Protein AF-A0A496XJ52-F1 (afdb_monomer_lite)

pLDDT: mean 89.05, std 6.87, range [53.0, 95.19]

Radius of gyration: 14.05 Å; chains: 1; bounding box: 31×18×37 Å

Foldseek 3Di:
DVQVVVCVVVQQDDLLVVLVVVLVVLVVVLCVQCVVVDPVSPVVSVVCNVVNVVSNVVSVVVSVVVPSD

Structure (mmCIF, N/CA/C/O backbone):
data_AF-A0A496XJ52-F1
#
_e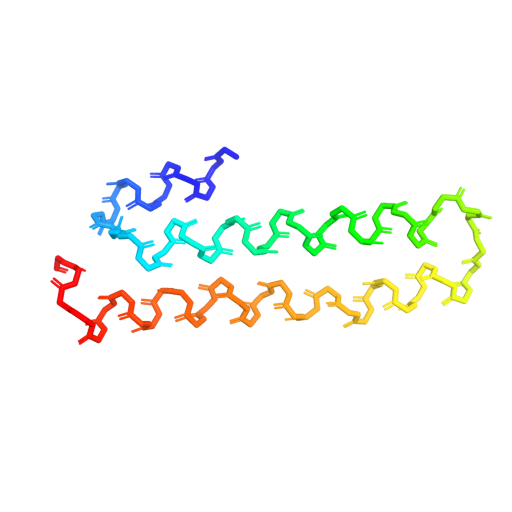ntry.id   AF-A0A496XJ52-F1
#
loop_
_atom_site.group_PDB
_atom_site.id
_atom_site.type_symbol
_atom_site.label_atom_id
_atom_site.label_alt_id
_atom_site.label_comp_id
_atom_site.label_asym_id
_atom_site.label_entity_id
_atom_site.label_seq_id
_atom_site.pdbx_PDB_ins_code
_atom_site.Cartn_x
_atom_site.Cartn_y
_atom_site.Cartn_z
_atom_site.occupancy
_atom_site.B_iso_or_equiv
_atom_site.auth_seq_id
_atom_site.auth_comp_id
_atom_site.auth_asym_id
_atom_site.auth_atom_id
_atom_site.pdbx_PDB_model_num
ATOM 1 N N . VAL A 1 1 ? -6.273 7.623 -6.677 1.00 79.19 1 VAL A N 1
ATOM 2 C CA . VAL A 1 1 ? -5.962 8.350 -7.934 1.00 79.19 1 VAL A CA 1
ATOM 3 C C . VAL A 1 1 ? -4.498 8.764 -7.999 1.00 79.19 1 VAL A C 1
ATOM 5 O O . VAL A 1 1 ? -3.842 8.369 -8.947 1.00 79.19 1 VAL A O 1
ATOM 8 N N . SER A 1 2 ? -3.942 9.454 -6.996 1.00 87.38 2 SER A N 1
ATOM 9 C CA . SER A 1 2 ? -2.534 9.900 -7.018 1.00 87.38 2 SER A CA 1
ATOM 10 C C . SER A 1 2 ? -1.519 8.770 -7.230 1.00 87.38 2 SER A C 1
ATOM 12 O O . SER A 1 2 ? -0.602 8.928 -8.020 1.00 87.38 2 SER A O 1
ATOM 14 N N . LEU A 1 3 ? -1.720 7.608 -6.595 1.00 86.06 3 LEU A N 1
ATOM 15 C CA . LEU A 1 3 ? -0.857 6.433 -6.793 1.00 86.06 3 LEU A CA 1
ATOM 16 C C . LEU A 1 3 ? -0.914 5.893 -8.229 1.00 86.06 3 LEU A C 1
ATOM 18 O O . LEU A 1 3 ? 0.105 5.545 -8.804 1.00 86.06 3 LEU A O 1
ATOM 22 N N . TYR A 1 4 ? -2.095 5.897 -8.844 1.00 87.00 4 TYR A N 1
ATOM 23 C CA . TYR A 1 4 ? -2.239 5.498 -10.243 1.00 87.00 4 TYR A CA 1
ATOM 24 C C . TYR A 1 4 ? -1.506 6.465 -11.186 1.00 87.00 4 TYR A C 1
ATOM 26 O O . TYR A 1 4 ? -0.786 6.032 -12.079 1.00 87.00 4 TYR A O 1
ATOM 34 N N . LEU A 1 5 ? -1.624 7.777 -10.944 1.00 88.94 5 LEU A N 1
ATOM 35 C CA . LEU A 1 5 ? -0.891 8.795 -11.705 1.00 88.94 5 LEU A CA 1
ATOM 36 C C . LEU A 1 5 ? 0.626 8.688 -11.505 1.00 88.94 5 LEU A C 1
ATOM 38 O O . LEU A 1 5 ? 1.370 8.866 -12.462 1.00 88.94 5 LEU A O 1
ATOM 42 N N . ALA A 1 6 ? 1.083 8.362 -10.292 1.00 88.12 6 ALA A N 1
ATOM 43 C CA . ALA A 1 6 ? 2.490 8.084 -10.026 1.00 88.12 6 ALA A CA 1
ATOM 44 C C . ALA A 1 6 ? 2.975 6.873 -10.838 1.00 88.12 6 ALA A C 1
ATOM 46 O O . ALA A 1 6 ? 3.990 6.978 -11.514 1.00 88.12 6 ALA A O 1
ATOM 47 N N . GLY A 1 7 ? 2.214 5.773 -10.859 1.00 86.19 7 GLY A N 1
ATOM 48 C CA . GLY A 1 7 ? 2.515 4.613 -11.704 1.00 86.19 7 GLY A CA 1
ATOM 49 C C . GLY A 1 7 ? 2.684 4.984 -13.177 1.00 86.19 7 GLY A C 1
ATOM 50 O O . GLY A 1 7 ? 3.674 4.611 -13.789 1.00 86.19 7 GLY A O 1
ATOM 51 N N . GLN A 1 8 ? 1.778 5.802 -13.721 1.00 86.00 8 GLN A N 1
ATOM 52 C CA . GLN A 1 8 ? 1.879 6.299 -15.099 1.00 86.00 8 GLN A CA 1
ATOM 53 C C . GLN A 1 8 ? 3.111 7.191 -15.324 1.00 86.00 8 GLN A C 1
ATOM 55 O O . GLN A 1 8 ? 3.789 7.046 -16.336 1.00 86.00 8 GLN A O 1
ATOM 60 N N . ALA A 1 9 ? 3.423 8.093 -14.387 1.00 87.88 9 ALA A N 1
ATOM 61 C CA . ALA A 1 9 ? 4.569 8.999 -14.493 1.00 87.88 9 ALA A CA 1
ATOM 62 C C . ALA A 1 9 ? 5.920 8.265 -14.464 1.00 87.88 9 ALA A C 1
ATOM 64 O O . ALA A 1 9 ? 6.869 8.699 -15.110 1.00 87.88 9 ALA A O 1
ATOM 65 N N . PHE A 1 10 ? 5.996 7.160 -13.726 1.00 85.50 10 PHE A N 1
ATOM 66 C CA . PHE A 1 10 ? 7.189 6.324 -13.613 1.00 85.50 10 PHE A CA 1
ATOM 67 C C . PHE A 1 10 ? 7.195 5.140 -14.598 1.00 85.50 10 PHE A C 1
ATOM 69 O O . PHE A 1 10 ? 8.120 4.341 -14.562 1.00 85.50 10 PHE A O 1
ATOM 76 N N . GLY A 1 11 ? 6.184 5.014 -15.467 1.00 83.56 11 GLY A N 1
ATOM 77 C CA . GLY A 1 11 ? 6.103 3.933 -16.454 1.00 83.56 11 GLY A CA 1
ATOM 78 C C . GLY A 1 11 ? 5.807 2.546 -15.873 1.00 83.56 11 GLY A C 1
ATOM 79 O O . GLY A 1 11 ? 6.012 1.557 -16.572 1.00 83.56 11 GLY A O 1
ATOM 80 N N . LEU A 1 12 ? 5.309 2.457 -14.632 1.00 84.31 12 LEU A N 1
ATOM 81 C CA . LEU A 1 12 ? 5.048 1.169 -13.995 1.00 84.31 12 LEU A CA 1
ATOM 82 C C . LEU A 1 12 ? 3.880 0.439 -14.667 1.00 84.31 12 LEU A C 1
ATOM 84 O O . LEU A 1 12 ? 2.800 0.994 -14.906 1.00 84.31 12 LEU A O 1
ATOM 88 N N . GLY A 1 13 ? 4.113 -0.838 -14.940 1.00 84.94 13 GLY A N 1
ATOM 89 C CA . GLY A 1 13 ? 3.273 -1.702 -15.743 1.00 84.94 13 GLY A CA 1
ATOM 90 C C . GLY A 1 13 ? 2.192 -2.449 -14.965 1.00 84.94 13 GLY A C 1
ATOM 91 O O . GLY A 1 13 ? 1.528 -1.954 -14.044 1.00 84.94 13 GLY A O 1
ATOM 92 N N . LEU A 1 14 ? 1.929 -3.671 -15.428 1.00 85.44 14 LEU A N 1
ATOM 93 C CA . LEU A 1 14 ? 0.812 -4.483 -14.956 1.00 85.44 14 LEU A CA 1
ATOM 94 C C . LEU A 1 14 ? 0.995 -4.907 -13.490 1.00 85.44 14 LEU A C 1
ATOM 96 O O . LEU A 1 14 ? 0.016 -4.935 -12.743 1.00 85.44 14 LEU A O 1
ATOM 100 N N . TYR A 1 15 ? 2.230 -5.176 -13.048 1.00 88.50 15 TYR A N 1
ATOM 101 C CA . TYR A 1 15 ? 2.505 -5.623 -11.680 1.00 88.50 15 TYR A CA 1
ATOM 102 C C . TYR A 1 15 ? 2.180 -4.529 -10.664 1.00 88.50 15 TYR A C 1
ATOM 104 O O . TYR A 1 15 ? 1.478 -4.789 -9.681 1.00 88.50 15 TYR A O 1
ATOM 112 N N . TYR A 1 16 ? 2.549 -3.280 -10.944 1.00 91.00 16 TYR A N 1
ATOM 113 C CA . TYR A 1 16 ? 2.147 -2.162 -10.094 1.00 91.00 16 TYR A CA 1
ATOM 114 C C . TYR A 1 16 ? 0.627 -1.973 -10.053 1.00 91.00 16 TYR A C 1
ATOM 116 O O . TYR A 1 16 ? 0.043 -1.879 -8.971 1.00 91.00 16 TYR A O 1
ATOM 124 N N . ASN A 1 17 ? -0.046 -2.002 -11.206 1.00 90.00 17 ASN A N 1
ATOM 125 C CA . ASN A 1 17 ? -1.502 -1.849 -11.255 1.00 90.00 17 ASN A CA 1
ATOM 126 C C . ASN A 1 17 ? -2.237 -2.959 -10.484 1.00 90.00 17 ASN A C 1
ATOM 128 O O . ASN A 1 17 ? -3.196 -2.670 -9.766 1.00 90.00 17 ASN A O 1
ATOM 132 N N . THR A 1 18 ? -1.769 -4.212 -10.549 1.00 91.69 18 THR A N 1
ATOM 133 C CA . THR A 1 18 ? -2.348 -5.299 -9.738 1.00 91.69 18 THR A CA 1
ATOM 134 C C . THR A 1 18 ? -2.165 -5.061 -8.239 1.00 91.69 18 THR A C 1
ATOM 136 O O . THR A 1 18 ? -3.103 -5.275 -7.470 1.00 91.69 18 THR A O 1
ATOM 139 N N . SER A 1 19 ? -1.019 -4.524 -7.810 1.00 93.19 19 SER A N 1
ATOM 140 C CA . SER A 1 19 ? -0.794 -4.186 -6.400 1.00 93.19 19 SER A CA 1
ATOM 141 C C . SER A 1 19 ? -1.738 -3.087 -5.896 1.00 93.19 19 SER A C 1
ATOM 143 O O . SER A 1 19 ? -2.229 -3.172 -4.770 1.00 93.19 19 SER A O 1
ATOM 145 N N . LEU A 1 20 ? -2.091 -2.111 -6.744 1.00 92.88 20 LEU A N 1
ATOM 146 C CA . LEU A 1 20 ? -3.094 -1.093 -6.417 1.00 92.88 20 LEU A CA 1
ATOM 147 C C . LEU A 1 20 ? -4.492 -1.695 -6.223 1.00 92.88 20 LEU A C 1
ATOM 149 O O . LEU A 1 20 ? -5.215 -1.276 -5.318 1.00 92.88 20 LEU A O 1
ATOM 153 N N . VAL A 1 21 ? -4.870 -2.694 -7.027 1.00 94.38 21 VAL A N 1
ATOM 154 C CA . VAL A 1 21 ? -6.149 -3.412 -6.871 1.00 94.38 21 VAL A CA 1
ATOM 155 C C . VAL A 1 21 ? -6.178 -4.196 -5.556 1.00 94.38 21 VAL A C 1
ATOM 157 O O . VAL A 1 21 ? -7.171 -4.153 -4.822 1.00 94.38 21 VAL A O 1
ATOM 160 N N . VAL A 1 22 ? -5.078 -4.867 -5.207 1.00 94.56 22 VAL A N 1
ATOM 161 C CA . VAL A 1 22 ? -4.958 -5.584 -3.927 1.00 94.56 22 VAL A CA 1
ATOM 162 C C . VAL A 1 22 ? -5.016 -4.603 -2.750 1.00 94.56 22 VAL A C 1
ATOM 164 O O . VAL A 1 22 ? -5.757 -4.839 -1.795 1.00 94.56 22 VAL A O 1
ATOM 167 N N . ALA A 1 23 ? -4.324 -3.463 -2.837 1.00 94.69 23 ALA A N 1
ATOM 168 C CA . ALA A 1 23 ? -4.388 -2.397 -1.837 1.00 94.69 23 ALA A CA 1
ATOM 169 C C . ALA A 1 23 ? -5.814 -1.837 -1.667 1.00 94.69 23 ALA A C 1
ATOM 171 O O . ALA A 1 23 ? -6.273 -1.651 -0.540 1.00 94.69 23 ALA A O 1
ATOM 172 N N . ALA A 1 24 ? -6.553 -1.624 -2.760 1.00 94.06 24 ALA A N 1
ATOM 173 C CA . ALA A 1 24 ? -7.951 -1.192 -2.704 1.00 94.06 24 ALA A CA 1
ATOM 174 C C . ALA A 1 24 ? -8.855 -2.235 -2.021 1.00 94.06 24 ALA A C 1
ATOM 176 O O . ALA A 1 24 ? -9.710 -1.882 -1.208 1.00 94.06 24 ALA A O 1
ATOM 177 N N . THR A 1 25 ? -8.623 -3.522 -2.288 1.00 93.81 25 THR A N 1
ATOM 178 C CA . THR A 1 25 ? -9.353 -4.629 -1.647 1.00 93.81 25 THR A CA 1
ATOM 179 C C . THR A 1 25 ? -9.076 -4.685 -0.139 1.00 93.81 25 THR A C 1
ATOM 181 O O . THR A 1 25 ? -10.004 -4.837 0.657 1.00 93.81 25 THR A O 1
ATOM 184 N N . LEU A 1 26 ? -7.818 -4.482 0.272 1.00 92.94 26 LEU A N 1
ATOM 185 C CA . LEU A 1 26 ? -7.417 -4.364 1.681 1.00 92.94 26 LEU A CA 1
ATOM 186 C C . LEU A 1 26 ? -8.143 -3.216 2.388 1.00 92.94 26 LEU A C 1
ATOM 188 O O . LEU A 1 26 ? -8.669 -3.415 3.483 1.00 92.94 26 LEU A O 1
ATOM 192 N N . PHE A 1 27 ? -8.245 -2.049 1.751 1.00 92.69 27 PHE A N 1
ATOM 193 C CA . PHE A 1 27 ? -9.018 -0.937 2.303 1.00 92.69 27 PHE A CA 1
ATOM 194 C C . PHE A 1 27 ? -10.513 -1.248 2.407 1.00 92.69 27 PHE A C 1
ATOM 196 O O . PHE A 1 27 ? -11.147 -0.840 3.379 1.00 92.69 27 PHE A O 1
ATOM 203 N N . GLY A 1 28 ? -11.077 -2.015 1.470 1.00 93.56 28 GLY A N 1
ATOM 204 C CA . GLY A 1 28 ? -12.441 -2.537 1.588 1.00 93.56 28 GLY A CA 1
ATOM 205 C C . GLY A 1 28 ? -12.622 -3.402 2.840 1.00 93.56 28 GLY A C 1
ATOM 206 O O . GLY A 1 28 ? -13.589 -3.228 3.585 1.00 93.56 28 GLY A O 1
ATOM 207 N N . TYR A 1 29 ? -11.650 -4.270 3.133 1.00 91.88 29 TYR A N 1
ATOM 208 C CA . TYR A 1 29 ? -11.632 -5.059 4.366 1.00 91.88 29 TYR A CA 1
ATOM 209 C C . TYR A 1 29 ? -11.499 -4.183 5.621 1.00 91.88 29 TYR A C 1
ATOM 211 O O . TYR A 1 29 ? -12.212 -4.404 6.601 1.00 91.88 29 TYR A O 1
ATOM 219 N N . HIS A 1 30 ? -10.649 -3.151 5.605 1.00 92.50 30 HIS A N 1
ATOM 220 C CA . HIS A 1 30 ? -10.554 -2.200 6.719 1.00 92.50 30 HIS A CA 1
ATOM 221 C C . HIS A 1 30 ? -11.864 -1.447 6.944 1.00 92.50 30 HIS A C 1
ATOM 223 O O . HIS A 1 30 ? -12.282 -1.297 8.089 1.00 92.50 30 HIS A O 1
ATOM 229 N N . LEU A 1 31 ? -12.537 -1.019 5.874 1.00 91.75 31 LEU A N 1
ATOM 230 C CA . LEU A 1 31 ? -13.822 -0.327 5.960 1.00 91.75 31 LEU A CA 1
ATOM 231 C C . LEU A 1 31 ? -14.895 -1.226 6.586 1.00 91.75 31 LEU A C 1
ATOM 233 O O . LEU A 1 31 ? -15.658 -0.772 7.438 1.00 91.75 31 LEU A O 1
ATOM 237 N N . TYR A 1 32 ? -14.905 -2.512 6.222 1.00 91.69 32 TYR A N 1
ATOM 238 C CA . TYR A 1 32 ? -15.763 -3.509 6.856 1.00 91.69 32 TYR A CA 1
ATOM 239 C C . TYR A 1 32 ? -15.446 -3.663 8.351 1.00 91.69 32 TYR A C 1
ATOM 241 O O . TYR A 1 32 ? -16.354 -3.648 9.177 1.00 91.69 32 TYR A O 1
ATOM 249 N N . LEU A 1 33 ? -14.163 -3.736 8.714 1.00 88.06 33 LEU A N 1
ATOM 250 C CA . LEU A 1 33 ? -13.721 -3.926 10.098 1.00 88.06 33 LEU A CA 1
ATOM 251 C C . LEU A 1 33 ? -14.017 -2.713 11.003 1.00 88.06 33 LEU A C 1
ATOM 253 O O . LEU A 1 33 ? -14.263 -2.874 12.195 1.00 88.06 33 LEU A O 1
ATOM 257 N N . ILE A 1 34 ? -13.993 -1.498 10.449 1.00 90.94 34 ILE A N 1
ATOM 258 C CA . ILE A 1 34 ? -14.203 -0.237 11.184 1.00 90.94 34 ILE A CA 1
ATOM 259 C C . ILE A 1 34 ? -15.696 0.135 11.276 1.00 90.94 34 ILE A C 1
ATOM 261 O O . ILE A 1 34 ? -16.059 1.019 12.055 1.00 90.94 34 ILE A O 1
ATOM 265 N N . ARG A 1 35 ? -16.584 -0.554 10.542 1.00 91.25 35 ARG A N 1
ATOM 266 C CA . ARG A 1 35 ? -18.028 -0.261 10.482 1.00 91.25 35 ARG A CA 1
ATOM 267 C C . ARG A 1 35 ? -18.677 -0.129 11.861 1.00 91.25 35 ARG A C 1
ATOM 269 O O . ARG A 1 35 ? -19.414 0.826 12.091 1.00 91.25 35 ARG A O 1
ATOM 276 N N . ASP A 1 36 ? -18.363 -1.041 12.777 1.00 89.12 36 ASP A N 1
ATOM 277 C CA . ASP A 1 36 ? -18.958 -1.081 14.119 1.00 89.12 36 ASP A CA 1
ATOM 278 C C . ASP A 1 36 ? -18.278 -0.126 15.118 1.00 89.12 36 ASP A C 1
ATOM 280 O O . ASP A 1 36 ? -18.625 -0.108 16.298 1.00 89.12 36 ASP A O 1
ATOM 284 N N . ARG A 1 37 ? -17.283 0.656 14.667 1.00 84.38 37 ARG A N 1
ATOM 285 C CA . ARG A 1 37 ? -16.504 1.641 15.445 1.00 84.38 37 ARG A CA 1
ATOM 286 C C . ARG A 1 37 ? -15.966 1.120 16.782 1.00 84.38 37 ARG A C 1
ATOM 288 O O . ARG A 1 37 ? -15.709 1.893 17.704 1.00 84.38 37 ARG A O 1
ATOM 295 N N . GLN A 1 38 ? -15.749 -0.189 16.890 1.00 91.31 38 GLN A N 1
ATOM 296 C CA . GLN A 1 38 ? -15.197 -0.787 18.097 1.00 91.31 38 GLN A CA 1
ATOM 297 C C . GLN A 1 38 ? -13.695 -0.478 18.199 1.00 91.31 38 GLN A C 1
ATOM 299 O O . GLN A 1 38 ? -12.954 -0.765 17.254 1.00 91.31 38 GLN A O 1
ATOM 304 N N . PRO A 1 39 ? -13.194 0.012 19.350 1.00 89.12 39 PRO A N 1
ATOM 305 C CA . PRO A 1 39 ? -11.789 0.396 19.513 1.00 89.12 39 PRO A CA 1
ATOM 306 C C . PRO A 1 39 ? -10.801 -0.714 19.129 1.00 89.12 39 PRO A C 1
ATOM 308 O O . PRO A 1 39 ? -9.812 -0.466 18.442 1.00 89.12 39 PRO A O 1
ATOM 311 N N . LYS A 1 40 ? -11.107 -1.963 19.509 1.00 91.00 40 LYS A N 1
ATOM 312 C CA . LYS A 1 40 ? -10.279 -3.140 19.198 1.00 91.00 40 LYS A CA 1
ATOM 313 C C . LYS A 1 40 ? -10.183 -3.401 17.691 1.00 91.00 40 LYS A C 1
ATOM 315 O O . LYS A 1 40 ? -9.110 -3.728 17.190 1.00 91.00 40 LYS A O 1
ATOM 320 N N . ALA A 1 41 ? -11.293 -3.243 16.971 1.00 87.31 41 ALA A N 1
ATOM 321 C CA . ALA A 1 41 ? -11.359 -3.459 15.530 1.00 87.31 41 ALA A CA 1
ATOM 322 C C . ALA A 1 41 ? -10.637 -2.340 14.760 1.00 87.31 41 ALA A C 1
ATOM 324 O O . ALA A 1 41 ? -9.869 -2.627 13.843 1.00 87.31 41 ALA A O 1
ATOM 325 N N . CYS A 1 42 ? -10.783 -1.085 15.199 1.00 89.12 42 CYS A N 1
ATOM 326 C CA . CYS A 1 42 ? -10.036 0.051 14.654 1.00 89.12 42 CYS A CA 1
ATOM 327 C C . CYS A 1 4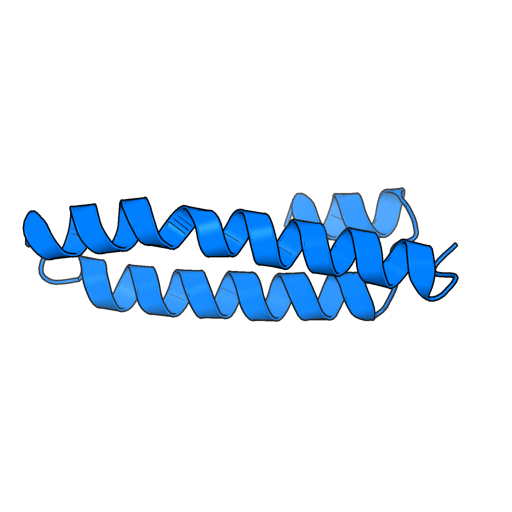2 ? -8.521 -0.113 14.840 1.00 89.12 42 CYS A C 1
ATOM 329 O O . CYS A 1 42 ? -7.761 0.099 13.898 1.00 89.12 42 CYS A O 1
ATOM 331 N N . PHE A 1 43 ? -8.070 -0.549 16.022 1.00 92.00 43 PHE A N 1
ATOM 332 C CA . PHE A 1 43 ? -6.645 -0.780 16.281 1.00 92.00 43 PHE A CA 1
ATOM 333 C C . PHE A 1 43 ? -6.089 -1.942 15.446 1.00 92.00 43 PHE A C 1
ATOM 335 O O . PHE A 1 43 ? -4.982 -1.867 14.914 1.00 92.00 43 PHE A O 1
ATOM 342 N N . LYS A 1 44 ? -6.891 -2.998 15.252 1.00 90.38 44 LYS A N 1
ATOM 343 C CA . LYS A 1 44 ? -6.558 -4.100 14.344 1.00 90.38 44 LYS A CA 1
ATOM 344 C C . LYS A 1 44 ? -6.433 -3.621 12.896 1.00 90.38 44 LYS A C 1
ATOM 346 O O . LYS A 1 44 ? -5.468 -3.987 12.232 1.00 90.38 44 LYS A O 1
ATOM 351 N N . ALA A 1 45 ? -7.362 -2.793 12.414 1.00 90.56 45 ALA A N 1
ATOM 352 C CA . ALA A 1 45 ? -7.283 -2.209 11.075 1.00 90.56 45 ALA A CA 1
ATOM 353 C C . ALA A 1 45 ? -6.040 -1.318 10.915 1.00 90.56 45 ALA A C 1
ATOM 355 O O . ALA A 1 45 ? -5.346 -1.425 9.907 1.00 90.56 45 ALA A O 1
ATOM 356 N N . PHE A 1 46 ? -5.714 -0.516 11.934 1.00 90.12 46 PHE A N 1
ATOM 357 C CA . PHE A 1 46 ? -4.520 0.329 11.963 1.00 90.12 46 PHE A CA 1
ATOM 358 C C . PHE A 1 46 ? -3.225 -0.487 11.850 1.00 90.12 46 PHE A C 1
ATOM 360 O O . PHE A 1 46 ? -2.411 -0.215 10.974 1.00 90.12 46 PHE A O 1
ATOM 367 N N . LEU A 1 47 ? -3.054 -1.536 12.663 1.00 91.50 47 LEU A N 1
ATOM 368 C CA . LEU A 1 47 ? -1.886 -2.424 12.568 1.00 91.50 47 LEU A CA 1
ATOM 369 C C . LEU A 1 47 ? -1.820 -3.151 11.220 1.00 91.50 47 LEU A C 1
ATOM 371 O O . LEU A 1 47 ? -0.746 -3.314 10.641 1.00 91.50 47 LEU A O 1
ATOM 375 N N . HIS A 1 48 ? -2.975 -3.563 10.695 1.00 92.56 48 HIS A N 1
ATOM 376 C CA . HIS A 1 48 ? -3.059 -4.235 9.403 1.00 92.56 48 HIS A CA 1
ATOM 377 C C . HIS A 1 48 ? -2.766 -3.294 8.225 1.00 92.56 48 HIS A C 1
ATOM 379 O O . HIS A 1 48 ? -2.479 -3.766 7.129 1.00 92.56 48 HIS A O 1
ATOM 385 N N . ASN A 1 49 ? -2.799 -1.973 8.420 1.00 92.69 49 ASN A N 1
ATOM 386 C CA . ASN A 1 49 ? -2.478 -1.003 7.373 1.00 92.69 49 ASN A CA 1
ATOM 387 C C . ASN A 1 49 ? -1.022 -1.120 6.880 1.00 92.69 49 ASN A C 1
ATOM 389 O O . ASN A 1 49 ? -0.736 -0.788 5.733 1.00 92.69 49 ASN A O 1
ATOM 393 N N . ASN A 1 50 ? -0.114 -1.692 7.679 1.00 94.44 50 ASN A N 1
ATOM 394 C CA . ASN A 1 50 ? 1.256 -1.988 7.239 1.00 94.44 50 ASN A CA 1
ATOM 395 C C . ASN A 1 50 ? 1.297 -2.933 6.022 1.00 94.44 50 ASN A C 1
ATOM 397 O O . ASN A 1 50 ? 2.192 -2.822 5.185 1.00 94.44 50 ASN A O 1
ATOM 401 N N . TRP A 1 51 ? 0.302 -3.816 5.871 1.00 93.88 51 TRP A N 1
ATOM 402 C CA . TRP A 1 51 ? 0.193 -4.699 4.707 1.00 93.88 51 TRP A CA 1
ATOM 403 C C . TRP A 1 51 ? -0.091 -3.944 3.415 1.00 93.88 51 TRP A C 1
ATOM 405 O O . TRP A 1 51 ? 0.384 -4.359 2.365 1.00 93.88 51 TRP A O 1
ATOM 415 N N . VAL A 1 52 ? -0.804 -2.818 3.476 1.00 94.75 52 VAL A N 1
ATOM 416 C CA . VAL A 1 52 ? -1.034 -1.974 2.296 1.00 94.75 52 VAL A CA 1
ATOM 417 C C . VAL A 1 52 ? 0.298 -1.436 1.777 1.00 94.75 52 VAL A C 1
ATOM 419 O O . VAL A 1 52 ? 0.575 -1.533 0.583 1.00 94.75 52 VAL A O 1
ATOM 422 N N . GLY A 1 53 ? 1.147 -0.936 2.681 1.00 92.81 53 GLY A N 1
ATOM 423 C CA . GLY A 1 53 ? 2.496 -0.483 2.341 1.00 92.81 53 GLY A CA 1
ATOM 424 C C . GLY A 1 53 ? 3.350 -1.600 1.739 1.00 92.81 53 GLY A C 1
ATOM 425 O O . GLY A 1 53 ? 3.953 -1.402 0.688 1.00 92.81 53 GLY A O 1
ATOM 426 N N . MET A 1 54 ? 3.338 -2.793 2.349 1.00 94.88 54 MET A N 1
ATOM 427 C CA . MET A 1 54 ? 4.061 -3.959 1.823 1.00 94.88 54 MET A CA 1
ATOM 428 C C . MET A 1 54 ? 3.578 -4.379 0.432 1.00 94.88 54 MET A C 1
ATOM 430 O O . MET A 1 54 ? 4.404 -4.676 -0.423 1.00 94.88 54 MET A O 1
ATOM 434 N N . VAL A 1 55 ? 2.265 -4.384 0.181 1.00 95.19 55 VAL A N 1
ATOM 435 C CA . VAL A 1 55 ? 1.693 -4.760 -1.122 1.00 95.19 55 VAL A CA 1
ATOM 436 C C . VAL A 1 55 ? 2.106 -3.777 -2.212 1.00 95.19 55 VAL A C 1
ATOM 438 O O . VAL A 1 55 ? 2.546 -4.210 -3.273 1.00 95.19 55 VAL A O 1
ATOM 441 N N . ILE A 1 56 ? 2.005 -2.469 -1.956 1.00 93.06 56 ILE A N 1
ATOM 442 C CA . ILE A 1 56 ? 2.413 -1.445 -2.929 1.00 93.06 56 ILE A CA 1
ATOM 443 C C . ILE A 1 56 ? 3.920 -1.541 -3.191 1.00 93.06 56 ILE A C 1
ATOM 445 O O . ILE A 1 56 ? 4.339 -1.527 -4.344 1.00 93.06 56 ILE A O 1
ATOM 449 N N . PHE A 1 57 ? 4.734 -1.688 -2.141 1.00 93.88 57 PHE A N 1
ATOM 450 C CA . PHE A 1 57 ? 6.182 -1.846 -2.280 1.00 93.88 57 PHE A CA 1
ATOM 451 C C . PHE A 1 57 ? 6.552 -3.100 -3.078 1.00 93.88 57 PHE A C 1
ATOM 453 O O . PHE A 1 57 ? 7.371 -3.023 -3.988 1.00 93.88 57 PHE A O 1
ATOM 460 N N . ALA A 1 58 ? 5.919 -4.239 -2.788 1.00 94.31 58 ALA A N 1
ATOM 461 C CA . ALA A 1 58 ? 6.122 -5.473 -3.537 1.00 94.31 58 ALA A CA 1
ATOM 462 C C . ALA A 1 58 ? 5.708 -5.314 -5.006 1.00 94.31 58 A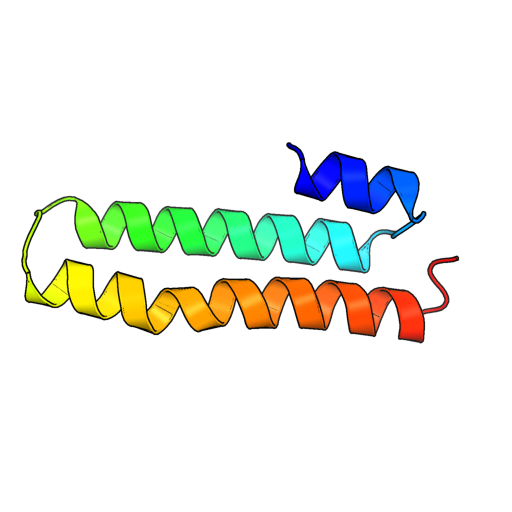LA A C 1
ATOM 464 O O . ALA A 1 58 ? 6.424 -5.779 -5.882 1.00 94.31 58 ALA A O 1
ATOM 465 N N . GLY A 1 59 ? 4.603 -4.617 -5.285 1.00 91.62 59 GLY A N 1
ATOM 466 C CA . GLY A 1 59 ? 4.180 -4.292 -6.646 1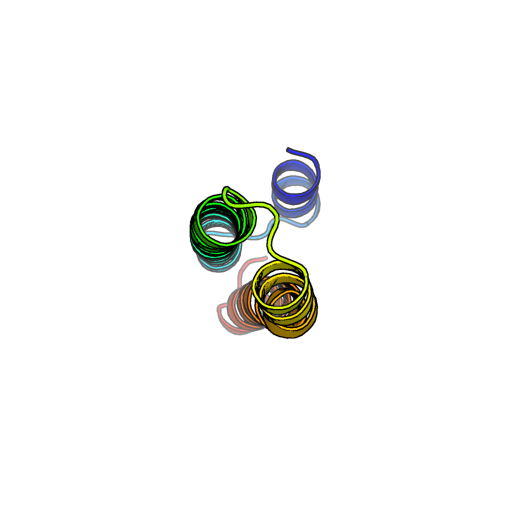.00 91.62 59 GLY A CA 1
ATOM 467 C C . GLY A 1 59 ? 5.215 -3.474 -7.410 1.00 91.62 59 GLY A C 1
ATOM 468 O O . GLY A 1 59 ? 5.533 -3.818 -8.539 1.00 91.62 59 GLY A O 1
ATOM 469 N N . VAL A 1 60 ? 5.779 -2.439 -6.778 1.00 91.19 60 VAL A N 1
ATOM 470 C CA . VAL A 1 60 ? 6.873 -1.636 -7.348 1.00 91.19 60 VAL A CA 1
ATOM 471 C C . VAL A 1 60 ? 8.112 -2.501 -7.585 1.00 91.19 60 VAL A C 1
ATOM 473 O O . VAL A 1 60 ? 8.634 -2.525 -8.692 1.00 91.19 60 VAL A O 1
ATOM 476 N N . ALA A 1 61 ? 8.564 -3.247 -6.574 1.00 92.75 61 ALA A N 1
ATOM 477 C CA . ALA A 1 61 ? 9.748 -4.097 -6.674 1.00 92.75 61 ALA A CA 1
ATOM 478 C C . ALA A 1 61 ? 9.611 -5.165 -7.772 1.00 92.75 61 ALA A C 1
ATOM 480 O O . ALA A 1 61 ? 10.545 -5.374 -8.539 1.00 92.75 61 ALA A O 1
ATOM 481 N N . LEU A 1 62 ? 8.444 -5.809 -7.874 1.00 90.88 62 LEU A N 1
ATOM 482 C CA . LEU A 1 62 ? 8.155 -6.796 -8.913 1.00 90.88 62 LEU A CA 1
ATOM 483 C C . LEU A 1 62 ? 8.123 -6.173 -10.304 1.00 90.88 62 LEU A C 1
ATOM 485 O O . LEU A 1 62 ? 8.620 -6.793 -11.234 1.00 90.88 62 LEU A O 1
ATOM 489 N N . ASP A 1 63 ? 7.573 -4.968 -10.451 1.00 89.62 63 ASP A N 1
ATOM 490 C CA . ASP A 1 63 ? 7.536 -4.268 -11.736 1.00 89.62 63 ASP A CA 1
ATOM 491 C C . ASP A 1 63 ? 8.959 -3.922 -12.212 1.00 89.62 63 ASP A C 1
ATOM 493 O O . ASP A 1 63 ? 9.330 -4.277 -13.330 1.00 89.62 63 ASP A O 1
ATOM 497 N N . TYR A 1 64 ? 9.807 -3.400 -11.313 1.00 87.38 64 TYR A N 1
ATOM 498 C CA . TYR A 1 64 ? 11.236 -3.179 -11.576 1.00 87.38 64 TYR A CA 1
ATOM 499 C C . TYR A 1 64 ? 11.991 -4.479 -11.900 1.00 87.38 64 TYR A C 1
ATOM 501 O O . TYR A 1 64 ? 12.840 -4.500 -12.788 1.00 87.38 64 TYR A O 1
ATOM 509 N N . MET A 1 65 ? 11.696 -5.582 -11.20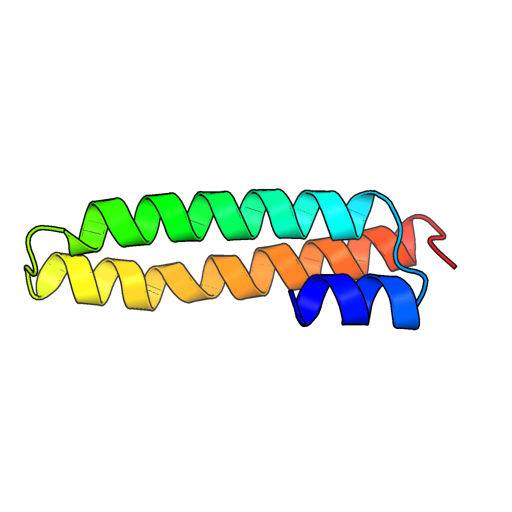2 1.00 88.19 65 MET A N 1
ATOM 510 C CA . MET A 1 65 ? 12.315 -6.887 -11.475 1.00 88.19 65 MET A CA 1
ATOM 511 C C . MET A 1 65 ? 11.845 -7.503 -12.797 1.00 88.19 65 MET A C 1
ATOM 513 O O . MET A 1 65 ? 12.617 -8.198 -13.453 1.00 88.19 65 MET A O 1
ATOM 517 N N . ALA A 1 66 ? 10.590 -7.278 -13.183 1.0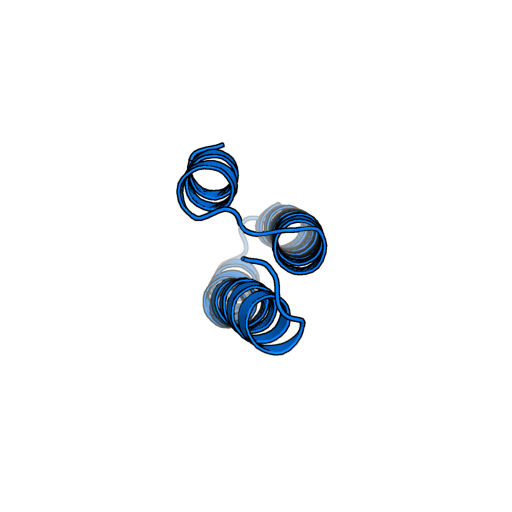0 81.75 66 ALA A N 1
ATOM 518 C CA . ALA A 1 66 ? 9.990 -7.824 -14.395 1.00 81.75 66 ALA A CA 1
ATOM 519 C C . ALA A 1 66 ? 10.334 -7.022 -15.663 1.00 81.75 66 ALA A C 1
ATOM 521 O O . ALA A 1 66 ? 9.892 -7.392 -16.750 1.00 81.75 66 ALA A O 1
ATOM 522 N N . GLY A 1 67 ? 11.127 -5.952 -15.543 1.00 70.69 67 GLY A N 1
ATOM 523 C CA . GLY A 1 67 ? 11.509 -5.096 -16.667 1.00 70.69 67 GLY A CA 1
ATOM 524 C C . GLY A 1 67 ? 10.417 -4.107 -17.076 1.00 70.69 67 GLY A C 1
ATOM 525 O O . GLY A 1 67 ? 10.374 -3.694 -18.234 1.00 70.69 67 GLY A O 1
ATOM 526 N N . GLY A 1 68 ? 9.515 -3.752 -16.154 1.00 62.25 68 GLY A N 1
ATOM 527 C CA . GLY A 1 68 ? 8.605 -2.622 -16.305 1.00 62.25 68 GLY A CA 1
ATOM 528 C C . GLY A 1 68 ? 9.391 -1.312 -16.307 1.00 62.25 68 GLY A C 1
ATOM 529 O O . GLY A 1 68 ? 9.619 -0.750 -15.244 1.00 62.25 68 GLY A O 1
ATOM 530 N N . ALA A 1 69 ? 9.790 -0.900 -17.517 1.00 53.00 69 ALA A N 1
ATOM 531 C CA . ALA A 1 69 ? 10.502 0.330 -17.898 1.00 53.00 69 ALA A CA 1
ATOM 532 C C . ALA A 1 69 ? 11.890 0.553 -17.260 1.00 53.00 69 ALA A C 1
ATOM 534 O O . ALA A 1 69 ? 11.989 0.987 -16.092 1.00 53.00 69 ALA A O 1
#

Sequence (69 aa):
VSLYLAGQAFGLGLYYNTSLVVAATLFGYHLYLIRDRQPKACFKAFLHNNWVGMVIFAGVALDYMAGGA

Secondary structure (DSSP, 8-state):
-HHHHHHHHTT--HHHHHHHHHHHHHHHHHHHHHTT--HHHHHHHHHHTHHHHHHHHHHHHHHHHTT--